Protein AF-A0A9E6AQJ4-F1 (afdb_monomer_lite)

Structure (mmCIF, N/CA/C/O backbone):
data_AF-A0A9E6AQJ4-F1
#
_entry.id   AF-A0A9E6AQJ4-F1
#
loop_
_atom_site.group_PDB
_atom_site.id
_atom_site.type_symbol
_atom_site.label_atom_id
_atom_site.label_alt_id
_atom_site.label_comp_id
_atom_site.label_asym_id
_atom_site.label_entity_id
_atom_site.label_seq_id
_atom_site.pdbx_PDB_ins_code
_atom_site.Cartn_x
_atom_site.Cartn_y
_atom_site.Cartn_z
_atom_site.occupancy
_atom_site.B_iso_or_equiv
_atom_site.auth_seq_id
_atom_site.auth_comp_id
_atom_site.auth_asym_id
_atom_site.auth_atom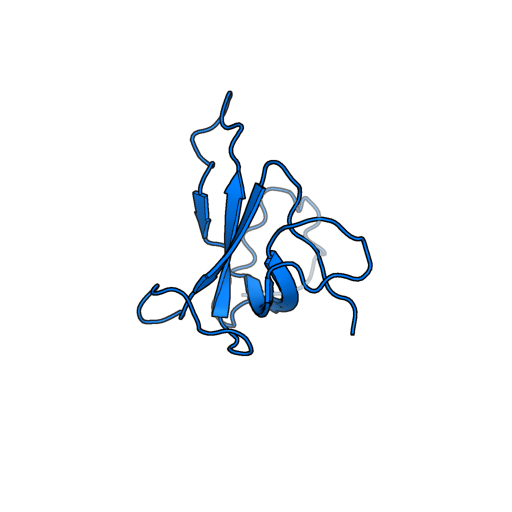_id
_atom_site.pdbx_PDB_model_num
ATOM 1 N N . MET A 1 1 ? -7.282 -16.509 -0.057 1.00 53.66 1 MET A N 1
ATOM 2 C CA . MET A 1 1 ? -6.045 -15.723 0.136 1.00 53.66 1 MET A CA 1
ATOM 3 C C . MET A 1 1 ? -6.219 -14.912 1.407 1.00 53.66 1 MET A C 1
ATOM 5 O O . MET A 1 1 ? -7.350 -14.558 1.714 1.00 53.66 1 MET A O 1
ATOM 9 N N . ALA A 1 2 ? -5.163 -14.717 2.195 1.00 69.19 2 ALA A N 1
ATOM 10 C CA . ALA A 1 2 ? -5.248 -13.867 3.379 1.00 69.19 2 ALA A CA 1
ATOM 11 C C . ALA A 1 2 ? -5.163 -12.403 2.929 1.00 69.19 2 ALA A C 1
ATOM 13 O O . ALA A 1 2 ? -4.233 -12.042 2.211 1.00 69.19 2 ALA A O 1
ATOM 14 N N . HIS A 1 3 ? -6.146 -11.597 3.317 1.00 80.25 3 HIS A N 1
ATOM 15 C CA . HIS A 1 3 ? -6.196 -10.166 3.032 1.00 80.25 3 HIS A CA 1
ATOM 16 C C . HIS A 1 3 ? -5.964 -9.402 4.334 1.00 80.25 3 HIS A C 1
ATOM 18 O O . HIS A 1 3 ? -6.468 -9.797 5.387 1.00 80.25 3 HIS A O 1
ATOM 24 N N . LEU A 1 4 ? -5.171 -8.340 4.260 1.00 86.56 4 LEU A N 1
ATOM 25 C CA . LEU A 1 4 ? -4.926 -7.415 5.355 1.00 86.56 4 LEU A CA 1
ATOM 26 C C . LEU A 1 4 ? -5.838 -6.202 5.179 1.00 86.56 4 LEU A C 1
ATOM 28 O O . LEU A 1 4 ? -6.054 -5.740 4.060 1.00 86.56 4 LEU A O 1
ATOM 32 N N . HIS A 1 5 ? -6.371 -5.705 6.291 1.00 87.75 5 HIS A N 1
ATOM 33 C CA . HIS A 1 5 ? -7.242 -4.531 6.334 1.00 87.75 5 HIS A CA 1
ATOM 34 C C . HIS A 1 5 ? -6.484 -3.367 6.975 1.00 87.75 5 HIS A C 1
ATOM 36 O O . HIS A 1 5 ? -5.865 -3.552 8.028 1.00 87.75 5 HIS A O 1
ATOM 42 N N . ALA A 1 6 ? -6.524 -2.182 6.367 1.00 86.00 6 ALA A N 1
ATOM 43 C CA . ALA A 1 6 ? -5.900 -0.984 6.926 1.00 86.00 6 ALA A CA 1
ATOM 44 C C . ALA A 1 6 ? -6.559 -0.567 8.258 1.00 86.00 6 ALA A C 1
ATOM 46 O O . ALA A 1 6 ? -7.778 -0.556 8.388 1.00 86.00 6 ALA A O 1
ATOM 47 N N . LEU A 1 7 ? -5.769 -0.221 9.282 1.00 81.06 7 LEU A N 1
ATOM 48 C CA . LEU A 1 7 ? -6.324 0.197 10.579 1.00 81.06 7 LEU A CA 1
ATOM 49 C C . LEU A 1 7 ? -7.131 1.496 10.448 1.00 81.06 7 LEU A C 1
ATOM 51 O O . LEU A 1 7 ? -6.784 2.350 9.655 1.00 81.06 7 LEU A O 1
ATOM 55 N N . SER A 1 8 ? -8.096 1.749 11.333 1.00 83.19 8 SER A N 1
ATOM 56 C CA . SER A 1 8 ? -8.937 2.965 11.297 1.00 83.19 8 SER A CA 1
ATOM 57 C C . SER A 1 8 ? -8.184 4.308 11.435 1.00 83.19 8 SER A C 1
ATOM 59 O O . SER A 1 8 ? -8.778 5.368 11.265 1.00 83.19 8 SER A O 1
ATOM 61 N N . TYR A 1 9 ? -6.897 4.283 11.796 1.00 83.00 9 TYR A N 1
ATOM 62 C CA . TYR A 1 9 ? -6.017 5.455 11.976 1.00 83.00 9 TYR A CA 1
ATOM 63 C C . TYR A 1 9 ? -4.777 5.397 11.065 1.00 83.00 9 TYR A C 1
ATOM 65 O O . TYR A 1 9 ? -3.805 6.134 11.251 1.00 83.00 9 TYR A O 1
ATOM 73 N N . ALA A 1 10 ? -4.780 4.484 10.104 1.00 86.06 10 ALA A N 1
ATOM 74 C CA . ALA A 1 10 ? -3.741 4.325 9.108 1.00 86.06 10 ALA A CA 1
ATOM 75 C C . ALA A 1 10 ? -4.408 4.088 7.756 1.00 86.06 10 ALA A C 1
ATOM 77 O O . ALA A 1 10 ? -5.583 3.755 7.680 1.00 86.06 10 ALA A O 1
ATOM 78 N N . ASP A 1 11 ? -3.660 4.255 6.684 1.00 89.12 11 ASP A N 1
ATOM 79 C CA . ASP A 1 11 ? -4.145 3.872 5.369 1.00 89.12 11 ASP A CA 1
ATOM 80 C C . ASP A 1 11 ? -3.032 3.180 4.596 1.00 89.12 11 ASP A C 1
ATOM 82 O O . ASP A 1 11 ? -1.854 3.270 4.954 1.00 89.12 11 ASP A O 1
ATOM 86 N N . THR A 1 12 ? -3.394 2.417 3.576 1.00 90.81 12 THR A N 1
ATOM 87 C CA . THR A 1 12 ? -2.431 1.708 2.739 1.00 90.81 12 THR A CA 1
ATOM 88 C C . THR A 1 12 ? -2.775 1.910 1.277 1.00 90.81 12 THR A C 1
ATOM 90 O O . THR A 1 12 ? -3.873 1.597 0.836 1.00 90.81 12 THR A O 1
ATOM 93 N N . LEU A 1 13 ? -1.807 2.420 0.520 1.00 92.62 13 LEU A N 1
ATOM 94 C CA . LEU A 1 13 ? -1.928 2.660 -0.913 1.00 92.62 13 LEU A CA 1
ATOM 95 C C . LEU A 1 13 ? -0.984 1.728 -1.663 1.00 92.62 13 LEU A C 1
ATOM 97 O O . LEU A 1 13 ? 0.142 1.497 -1.225 1.00 92.62 13 LEU A O 1
ATOM 101 N N . VAL A 1 14 ? -1.412 1.245 -2.824 1.00 94.25 14 VAL A N 1
ATOM 102 C CA . VAL A 1 14 ? -0.532 0.546 -3.765 1.00 94.25 14 VAL A CA 1
ATOM 103 C C . VAL A 1 14 ? -0.149 1.517 -4.875 1.00 94.25 14 VAL A C 1
ATOM 105 O O . VAL A 1 14 ? -1.009 2.213 -5.412 1.00 94.25 14 VAL A O 1
ATOM 108 N N . ARG A 1 15 ? 1.141 1.604 -5.209 1.00 94.81 15 ARG A N 1
ATOM 109 C CA . ARG A 1 15 ? 1.675 2.513 -6.234 1.00 94.81 15 ARG A CA 1
ATOM 110 C C . ARG A 1 15 ? 2.385 1.767 -7.346 1.00 94.81 15 ARG A C 1
ATOM 112 O O . ARG A 1 15 ? 3.087 0.788 -7.107 1.00 94.81 15 ARG A O 1
ATOM 119 N N . ASN A 1 16 ? 2.274 2.285 -8.562 1.00 93.25 16 ASN A N 1
ATOM 120 C CA . ASN A 1 16 ? 3.073 1.806 -9.678 1.00 9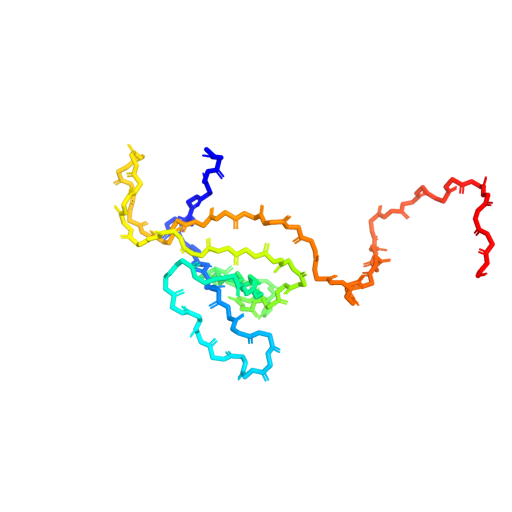3.25 16 ASN A CA 1
ATOM 121 C C . ASN A 1 16 ? 4.573 2.049 -9.384 1.00 93.25 16 ASN A C 1
ATOM 123 O O . ASN A 1 16 ? 4.944 3.190 -9.110 1.00 93.25 16 ASN A O 1
ATOM 127 N N . PRO A 1 17 ? 5.454 1.035 -9.466 1.00 90.62 17 PRO A N 1
ATOM 128 C CA . PRO A 1 17 ? 6.869 1.204 -9.124 1.00 90.62 17 PRO A CA 1
ATOM 129 C C . PRO A 1 17 ? 7.624 2.215 -10.003 1.00 90.62 17 PRO A C 1
ATOM 131 O O . PRO A 1 17 ? 8.631 2.768 -9.573 1.00 90.62 17 PRO A O 1
ATOM 134 N N . SER A 1 18 ? 7.169 2.443 -11.239 1.00 90.50 18 SER A N 1
ATOM 135 C CA . SER A 1 18 ? 7.836 3.318 -12.209 1.00 90.50 18 SER A CA 1
ATOM 136 C C . SER A 1 18 ? 7.304 4.747 -12.193 1.00 90.50 18 SER A C 1
ATOM 138 O O . SER A 1 18 ? 8.094 5.682 -12.278 1.00 90.50 18 SER A O 1
ATOM 140 N N . SER A 1 19 ? 5.983 4.935 -12.105 1.00 93.69 19 SER A N 1
ATOM 141 C CA . SER A 1 19 ? 5.380 6.278 -12.087 1.00 93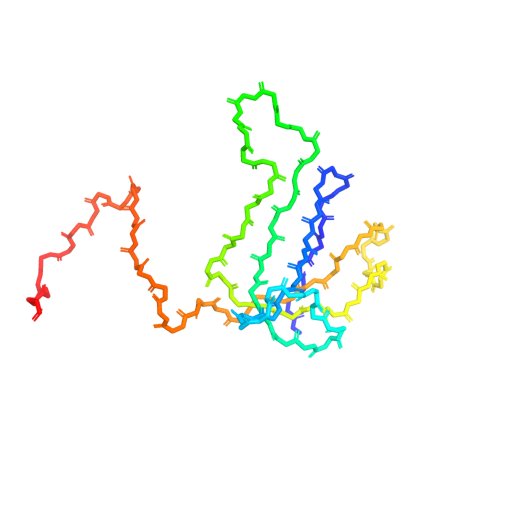.69 19 SER A CA 1
ATOM 142 C C . SER A 1 19 ? 5.127 6.816 -10.682 1.00 93.69 19 SER A C 1
ATOM 144 O O . SER A 1 19 ? 4.905 8.011 -10.530 1.00 93.69 19 SER A O 1
ATOM 146 N N . LEU A 1 20 ? 5.138 5.950 -9.664 1.00 91.38 20 LEU A N 1
ATOM 147 C CA . LEU A 1 20 ? 4.705 6.234 -8.293 1.00 91.38 20 LEU A CA 1
ATOM 148 C C . LEU A 1 20 ? 3.252 6.715 -8.181 1.00 91.38 20 LEU A C 1
ATOM 150 O O . LEU A 1 20 ? 2.819 7.083 -7.094 1.00 91.38 20 LEU A O 1
ATOM 154 N N . GLU A 1 21 ? 2.472 6.681 -9.256 1.00 94.94 21 GLU A N 1
ATOM 155 C CA . GLU A 1 21 ? 1.041 6.977 -9.214 1.00 94.94 21 GLU A CA 1
ATOM 156 C C . GLU A 1 21 ? 0.280 5.850 -8.498 1.00 94.94 21 GLU A C 1
ATOM 158 O O . GLU A 1 21 ? 0.738 4.699 -8.523 1.00 94.94 21 GLU A O 1
ATOM 163 N N . PRO A 1 22 ? -0.872 6.139 -7.863 1.00 93.06 22 PRO A N 1
ATOM 164 C CA . PRO A 1 22 ? -1.745 5.104 -7.319 1.00 93.06 22 PRO A CA 1
ATOM 165 C C . PRO A 1 22 ? -2.072 4.048 -8.379 1.00 93.06 22 PRO A C 1
ATOM 167 O O . PRO A 1 22 ? -2.455 4.369 -9.506 1.00 93.06 22 PRO A O 1
ATOM 170 N N . ALA A 1 23 ? -1.887 2.782 -8.022 1.00 92.44 23 ALA A N 1
ATOM 171 C CA . ALA A 1 23 ? -2.247 1.662 -8.871 1.00 92.44 23 ALA A CA 1
ATOM 172 C C . ALA A 1 23 ? -3.772 1.448 -8.828 1.00 92.44 23 ALA A C 1
ATOM 174 O O . ALA A 1 23 ? -4.383 1.660 -7.779 1.00 92.44 23 ALA A O 1
ATOM 175 N N . PRO A 1 24 ? -4.399 1.034 -9.942 1.00 90.69 24 PRO A N 1
ATOM 176 C CA . PRO A 1 24 ? -5.804 0.645 -9.935 1.00 90.69 24 PRO A CA 1
ATOM 177 C C . PRO A 1 24 ? -6.021 -0.622 -9.094 1.00 90.69 24 PRO A C 1
ATOM 179 O O . PRO A 1 24 ? -5.102 -1.426 -8.918 1.00 90.69 24 PRO A O 1
ATOM 182 N N . ASP A 1 25 ? -7.250 -0.832 -8.623 1.00 88.94 25 ASP A N 1
ATOM 183 C CA . ASP A 1 25 ? -7.609 -2.044 -7.883 1.00 88.94 25 ASP A CA 1
ATOM 184 C C . ASP A 1 25 ? -7.315 -3.307 -8.705 1.00 88.94 25 ASP A C 1
ATOM 186 O O . ASP A 1 25 ? -7.529 -3.365 -9.919 1.00 88.94 25 ASP A O 1
ATOM 190 N N . GLY A 1 26 ? -6.781 -4.326 -8.036 1.00 89.88 26 GLY A N 1
ATOM 191 C CA . GLY A 1 26 ? -6.330 -5.572 -8.648 1.00 89.88 26 GLY A CA 1
ATOM 192 C C . GLY A 1 26 ? -4.952 -5.506 -9.315 1.00 89.88 26 GLY A C 1
ATOM 193 O O . GLY A 1 26 ? -4.446 -6.553 -9.720 1.00 89.88 26 GLY A O 1
ATOM 194 N N . ALA A 1 27 ? -4.317 -4.332 -9.413 1.00 91.88 27 ALA A N 1
ATOM 195 C CA . ALA A 1 27 ? -2.946 -4.219 -9.906 1.00 91.88 27 ALA A CA 1
ATOM 196 C C . ALA A 1 27 ? -1.917 -4.330 -8.773 1.00 91.88 27 ALA A C 1
ATOM 198 O O . ALA A 1 27 ? -2.059 -3.725 -7.707 1.00 91.88 27 ALA A O 1
ATOM 199 N N . GLU A 1 28 ? -0.852 -5.086 -9.035 1.00 93.31 28 GLU A N 1
ATOM 200 C CA . GLU A 1 28 ? 0.286 -5.198 -8.127 1.00 93.31 28 GLU A CA 1
ATOM 201 C C . GLU A 1 28 ? 1.192 -3.962 -8.223 1.00 93.31 28 GLU A C 1
ATOM 203 O O . GLU A 1 28 ? 1.452 -3.430 -9.306 1.00 93.31 28 GLU A O 1
ATOM 208 N N . GLY A 1 29 ? 1.706 -3.520 -7.079 1.00 94.44 29 GLY A N 1
ATOM 209 C CA . GLY A 1 29 ? 2.635 -2.404 -6.988 1.00 94.44 29 GLY A CA 1
ATOM 210 C C . GLY A 1 29 ? 3.310 -2.310 -5.624 1.00 94.44 29 GLY A C 1
ATOM 211 O O . GLY A 1 29 ? 3.175 -3.197 -4.782 1.00 94.44 29 GLY A O 1
ATOM 212 N N . LEU A 1 30 ? 4.047 -1.223 -5.407 1.00 94.81 30 LEU A N 1
ATOM 213 C CA . LEU A 1 30 ? 4.699 -0.941 -4.132 1.00 94.81 30 LEU A CA 1
ATOM 214 C C . LEU A 1 30 ? 3.673 -0.534 -3.081 1.00 94.81 30 LEU A C 1
ATOM 216 O O . LEU A 1 30 ? 2.812 0.310 -3.335 1.00 94.81 30 LEU A O 1
ATOM 220 N N . ILE A 1 31 ? 3.805 -1.092 -1.886 1.00 94.31 31 ILE A N 1
ATOM 221 C CA . ILE A 1 31 ? 2.944 -0.776 -0.752 1.00 94.31 31 ILE A CA 1
ATOM 222 C C . ILE A 1 31 ? 3.458 0.496 -0.077 1.00 94.31 31 ILE A C 1
ATOM 224 O O . ILE A 1 31 ? 4.619 0.585 0.322 1.00 94.31 31 ILE A O 1
ATOM 228 N N . GLN A 1 32 ? 2.580 1.471 0.106 1.00 93.62 32 GLN A N 1
ATOM 229 C CA . GLN A 1 32 ? 2.811 2.657 0.916 1.00 93.62 32 GLN A CA 1
ATOM 230 C C . GLN A 1 32 ? 1.917 2.610 2.149 1.00 93.62 32 GLN A C 1
ATOM 232 O O . GLN A 1 32 ? 0.703 2.470 2.025 1.00 93.62 32 GLN A O 1
ATOM 237 N N . VAL A 1 33 ? 2.506 2.801 3.326 1.00 92.06 33 VAL A N 1
ATOM 238 C CA . VAL A 1 33 ? 1.772 2.901 4.590 1.00 92.06 33 VAL A CA 1
ATOM 239 C C . VAL A 1 33 ? 1.673 4.367 5.001 1.00 92.06 33 VAL A C 1
ATOM 241 O O . VAL A 1 33 ? 2.673 5.089 5.047 1.00 92.06 33 VAL A O 1
ATOM 244 N N . LEU A 1 34 ? 0.455 4.801 5.307 1.00 89.88 34 LEU A N 1
ATOM 245 C CA . LEU A 1 34 ? 0.128 6.124 5.819 1.00 89.88 34 LEU A CA 1
ATOM 246 C C . LEU A 1 34 ? -0.332 6.007 7.275 1.00 89.88 34 LEU A C 1
ATOM 248 O O . LEU A 1 34 ? -1.093 5.109 7.616 1.00 89.88 34 LEU A O 1
ATOM 252 N N . SER A 1 35 ? 0.094 6.920 8.142 1.00 86.69 35 SER A N 1
ATOM 253 C CA . SER A 1 35 ? -0.335 6.969 9.546 1.00 86.69 35 SER A CA 1
ATOM 254 C C . SER A 1 35 ? -0.760 8.379 9.920 1.00 86.69 35 SER A C 1
ATOM 256 O O . SER A 1 35 ? -0.031 9.335 9.669 1.00 86.69 35 SER A O 1
ATOM 258 N N . VAL A 1 36 ? -1.921 8.526 10.564 1.00 80.75 36 VAL A N 1
ATOM 259 C CA . VAL A 1 36 ? -2.438 9.845 10.981 1.00 80.75 36 VAL A CA 1
ATOM 260 C C . VAL A 1 36 ? -1.867 10.322 12.321 1.00 80.75 36 VAL A C 1
ATOM 262 O O . VAL A 1 36 ? -2.165 11.431 12.761 1.00 80.75 36 VAL A O 1
ATOM 265 N N . LEU A 1 37 ? -1.037 9.507 12.988 1.00 73.06 37 LEU A N 1
ATOM 266 C CA . LEU A 1 37 ? -0.476 9.801 14.314 1.00 73.06 37 LEU A CA 1
ATOM 267 C C . LEU A 1 37 ? 1.061 9.972 14.337 1.00 73.06 37 LEU A C 1
ATOM 269 O O . LEU A 1 37 ? 1.724 9.347 15.171 1.00 73.06 37 LEU A O 1
ATOM 273 N N . PRO A 1 38 ? 1.677 10.844 13.515 1.00 67.56 38 PRO A N 1
ATOM 274 C CA . PRO A 1 38 ? 3.107 11.122 13.620 1.00 67.56 38 PRO A CA 1
ATOM 275 C C . PRO A 1 38 ? 3.393 12.120 14.745 1.00 67.56 38 PRO A C 1
ATOM 277 O O . PRO A 1 38 ? 3.647 13.298 14.515 1.00 67.56 38 PRO A O 1
ATOM 280 N N . LYS A 1 39 ? 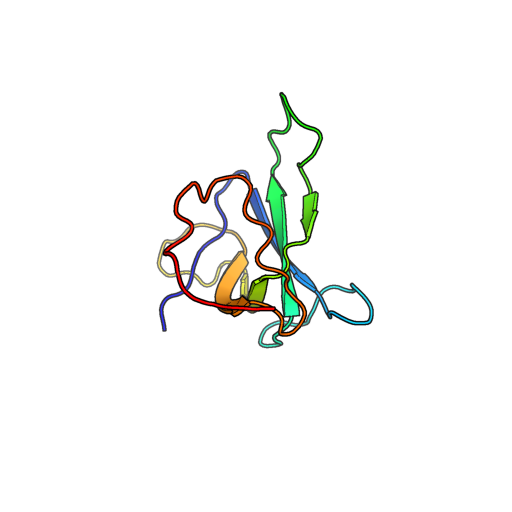3.328 11.669 15.999 1.00 68.38 39 LYS A N 1
ATOM 281 C CA . LYS A 1 39 ? 3.683 12.534 17.141 1.00 68.38 39 LYS A CA 1
ATOM 282 C C . LYS A 1 39 ? 5.190 12.629 17.377 1.00 68.38 39 LYS A C 1
ATOM 284 O O . LYS A 1 39 ? 5.651 13.611 17.945 1.00 68.38 39 LYS A O 1
ATOM 289 N N . SER A 1 40 ? 5.941 11.610 16.974 1.00 63.31 40 SER A N 1
ATOM 290 C CA . SER A 1 40 ? 7.344 11.426 17.366 1.00 63.31 40 SER A CA 1
ATOM 291 C C . SER A 1 40 ? 8.303 11.211 16.193 1.00 63.31 40 SER A C 1
ATOM 293 O O . SER A 1 40 ? 9.506 11.364 16.374 1.00 63.31 40 SER A O 1
ATOM 295 N N . TYR A 1 41 ? 7.806 10.902 14.992 1.00 59.31 41 TYR A N 1
ATOM 296 C CA . TYR A 1 41 ? 8.636 10.734 13.799 1.00 59.31 41 TYR A CA 1
ATOM 297 C C . TYR A 1 41 ? 7.874 11.208 12.552 1.00 59.31 41 TYR A C 1
ATOM 299 O O . TYR A 1 41 ? 6.692 10.883 12.428 1.00 59.31 41 TYR A O 1
ATOM 307 N N . PRO A 1 42 ? 8.512 11.923 11.603 1.00 66.56 42 PRO A N 1
ATOM 308 C CA . PRO A 1 42 ? 7.859 12.404 10.379 1.00 66.56 42 PRO A CA 1
ATOM 309 C C . PRO A 1 42 ? 7.492 11.284 9.382 1.00 66.56 42 PRO A C 1
ATOM 311 O O . PRO A 1 42 ? 7.014 11.568 8.289 1.00 66.56 42 PRO A O 1
ATOM 314 N N . GLY A 1 43 ? 7.669 10.011 9.752 1.00 73.12 43 GLY A N 1
ATOM 315 C CA . GLY A 1 43 ? 7.349 8.823 8.951 1.00 73.12 43 GLY A CA 1
ATOM 316 C C . GLY A 1 43 ? 5.851 8.519 8.859 1.00 73.12 43 GLY A C 1
ATOM 317 O O . GLY A 1 43 ? 5.438 7.381 9.036 1.00 73.12 43 GLY A O 1
ATOM 318 N N . HIS A 1 44 ? 5.024 9.532 8.617 1.00 84.94 44 HIS A N 1
ATOM 319 C CA . HIS A 1 44 ? 3.575 9.383 8.462 1.00 84.94 44 HIS A CA 1
ATOM 320 C C . HIS A 1 44 ? 3.167 8.881 7.072 1.00 84.94 44 HIS A C 1
ATOM 322 O O . HIS A 1 44 ? 1.993 8.623 6.827 1.00 84.94 44 HIS A O 1
ATOM 328 N N . SER A 1 45 ? 4.125 8.821 6.148 1.00 89.88 45 SER A N 1
ATOM 329 C CA . SER A 1 45 ? 3.948 8.416 4.761 1.00 89.88 45 SER A CA 1
ATOM 330 C C . SER A 1 45 ? 5.210 7.695 4.308 1.00 89.88 45 SER A C 1
ATOM 332 O O . SER A 1 45 ? 6.208 8.329 3.969 1.00 89.88 45 SER A O 1
ATOM 334 N N . ILE A 1 46 ? 5.191 6.366 4.381 1.00 90.12 46 ILE A N 1
ATOM 335 C CA . ILE A 1 46 ? 6.359 5.521 4.122 1.00 90.12 46 ILE A CA 1
ATOM 336 C C . ILE A 1 46 ? 6.053 4.644 2.916 1.00 90.12 46 ILE A C 1
ATOM 338 O O . ILE A 1 46 ? 5.183 3.776 2.977 1.00 90.12 46 ILE A O 1
ATOM 342 N N . LEU A 1 47 ? 6.773 4.876 1.818 1.00 91.81 47 LEU A N 1
ATOM 343 C CA . LEU A 1 47 ? 6.796 3.950 0.692 1.00 91.81 47 LEU A CA 1
ATOM 344 C C . LEU A 1 47 ? 7.723 2.791 1.053 1.00 91.81 47 LEU A C 1
ATOM 346 O O . LEU A 1 47 ? 8.891 3.008 1.368 1.00 91.81 47 LEU A O 1
ATOM 350 N N . THR A 1 48 ? 7.184 1.580 1.045 1.00 90.25 48 THR A N 1
ATOM 351 C CA . THR A 1 48 ? 7.944 0.369 1.343 1.00 90.25 48 THR A CA 1
ATOM 352 C C . THR A 1 48 ? 8.476 -0.250 0.056 1.00 90.25 48 THR A C 1
ATOM 354 O O . THR A 1 48 ? 7.982 0.023 -1.038 1.00 90.25 48 THR A O 1
ATOM 357 N N . GLU A 1 49 ? 9.450 -1.141 0.198 1.00 90.06 49 GLU A N 1
ATOM 358 C CA . GLU A 1 49 ? 9.891 -2.024 -0.885 1.00 90.06 49 GLU A CA 1
ATOM 359 C C . GLU A 1 49 ? 9.040 -3.306 -0.968 1.00 90.06 49 GLU A C 1
ATOM 361 O O . GLU A 1 49 ? 9.386 -4.241 -1.687 1.00 90.06 49 GLU A O 1
ATOM 366 N N . GLY A 1 50 ? 7.936 -3.384 -0.217 1.00 91.12 50 GLY A N 1
ATOM 367 C CA . GLY A 1 50 ? 6.985 -4.487 -0.286 1.00 91.12 50 GLY A CA 1
ATOM 368 C C . GLY A 1 50 ? 6.095 -4.371 -1.520 1.00 91.12 50 GLY A C 1
ATOM 369 O O . GLY A 1 50 ? 5.626 -3.284 -1.855 1.00 91.12 50 GLY A O 1
ATOM 370 N N . LEU A 1 51 ? 5.838 -5.500 -2.174 1.00 93.25 51 LEU A N 1
ATOM 371 C CA . LEU A 1 51 ? 4.882 -5.630 -3.267 1.00 93.25 51 LEU A CA 1
ATOM 372 C C . LEU A 1 51 ? 3.544 -6.140 -2.744 1.00 93.25 51 LEU A C 1
ATOM 374 O O . LEU A 1 51 ? 3.482 -7.071 -1.935 1.00 93.25 51 LEU A O 1
ATOM 378 N N . GLY A 1 52 ? 2.464 -5.553 -3.243 1.00 93.62 52 GLY A N 1
ATOM 379 C CA . GLY A 1 52 ? 1.115 -5.974 -2.913 1.00 93.62 52 GLY A CA 1
ATOM 380 C C . GLY A 1 52 ? 0.079 -5.477 -3.900 1.00 93.62 52 GLY A C 1
ATOM 381 O O . GLY A 1 52 ? 0.363 -4.676 -4.785 1.00 93.62 52 GLY A O 1
ATOM 382 N N . THR A 1 53 ? -1.136 -5.981 -3.731 1.00 93.31 53 THR A N 1
ATOM 383 C CA . THR A 1 53 ? -2.286 -5.671 -4.583 1.00 93.31 53 THR A CA 1
ATOM 384 C C . THR A 1 53 ? -3.427 -5.148 -3.722 1.00 93.31 53 THR A C 1
ATOM 386 O O . THR A 1 53 ? -3.775 -5.781 -2.721 1.00 93.31 53 THR A O 1
ATOM 389 N N . CYS A 1 54 ? -4.016 -4.015 -4.113 1.00 90.62 54 CYS A N 1
ATOM 390 C CA . CYS A 1 54 ? -5.259 -3.526 -3.521 1.00 90.62 54 CYS A CA 1
ATOM 391 C C . CYS A 1 54 ? -6.410 -4.390 -4.045 1.00 90.62 54 CYS A C 1
ATOM 393 O O . CYS A 1 54 ? -6.573 -4.535 -5.253 1.00 90.62 54 CYS A O 1
ATOM 395 N N . VAL A 1 55 ? -7.158 -5.024 -3.148 1.00 86.25 55 VAL A N 1
ATOM 396 C CA . VAL A 1 55 ? -8.251 -5.946 -3.495 1.00 86.25 55 VAL A CA 1
ATOM 397 C C . VAL A 1 55 ? -9.587 -5.212 -3.564 1.00 86.25 55 VAL A C 1
ATOM 399 O O . VAL A 1 55 ? -10.458 -5.615 -4.326 1.00 86.25 55 VAL A O 1
ATOM 402 N N . GLY A 1 56 ? -9.724 -4.134 -2.795 1.00 81.25 56 GLY A N 1
ATOM 403 C CA . GLY A 1 56 ? -10.903 -3.277 -2.752 1.00 81.25 56 GLY A CA 1
ATOM 404 C C . GLY A 1 56 ? -10.870 -2.356 -1.534 1.00 81.25 56 GLY A C 1
ATOM 405 O O . GLY A 1 56 ? -10.099 -2.575 -0.594 1.00 81.25 56 GLY A O 1
ATOM 406 N N . CYS A 1 57 ? -11.710 -1.327 -1.545 1.00 77.25 57 CYS A N 1
ATOM 407 C CA . CYS A 1 57 ? -11.925 -0.427 -0.415 1.00 77.25 57 CYS A CA 1
ATOM 408 C C . CYS A 1 57 ? -13.270 -0.773 0.229 1.00 77.25 57 CYS A C 1
ATOM 410 O O . CYS A 1 57 ? -14.258 -0.912 -0.479 1.00 77.25 57 CYS A O 1
ATOM 412 N N . ASP A 1 58 ? -13.307 -0.928 1.554 1.00 78.69 58 ASP A N 1
ATOM 413 C CA . ASP A 1 58 ? -14.523 -1.218 2.341 1.00 78.69 58 ASP A CA 1
ATOM 414 C C . ASP A 1 58 ? -15.175 -2.599 2.117 1.00 78.69 58 ASP A C 1
ATOM 416 O O . ASP A 1 58 ? -16.149 -2.942 2.787 1.00 78.69 58 ASP A O 1
ATOM 420 N N . ASP A 1 59 ? -14.604 -3.443 1.256 1.00 71.81 59 ASP A N 1
ATOM 421 C CA . ASP A 1 59 ? -15.147 -4.765 0.905 1.00 71.81 59 ASP A CA 1
ATOM 422 C C . ASP A 1 59 ? -14.743 -5.896 1.880 1.00 71.81 59 ASP A C 1
ATOM 424 O O . ASP A 1 59 ? -14.849 -7.089 1.572 1.00 71.81 59 ASP A O 1
ATOM 428 N N . CYS A 1 60 ? -14.265 -5.556 3.082 1.00 76.94 60 CYS A N 1
ATOM 429 C CA . CYS A 1 60 ? -13.837 -6.553 4.061 1.00 76.94 60 CYS A CA 1
ATOM 430 C C . CYS A 1 60 ? -15.002 -7.118 4.874 1.00 76.94 60 CYS A C 1
ATOM 432 O O . CYS A 1 60 ? -15.774 -6.388 5.499 1.00 76.94 60 CYS A O 1
ATOM 434 N N . ALA A 1 61 ? -15.026 -8.443 5.036 1.00 77.19 61 ALA A N 1
ATOM 435 C CA . ALA A 1 61 ? -15.966 -9.127 5.927 1.00 77.19 61 ALA A CA 1
ATOM 436 C C . ALA A 1 61 ? -15.831 -8.728 7.416 1.00 77.19 61 ALA A C 1
ATOM 438 O O . ALA A 1 61 ? -16.683 -9.092 8.223 1.00 77.19 61 ALA A O 1
ATOM 439 N N . CYS A 1 62 ? -14.781 -7.988 7.801 1.00 76.19 62 CYS A N 1
ATOM 440 C CA . CYS A 1 62 ? -14.616 -7.465 9.160 1.00 76.19 62 CYS A CA 1
ATOM 441 C C . CYS A 1 62 ? -15.530 -6.262 9.473 1.00 76.19 62 CYS A C 1
ATOM 443 O O . CYS A 1 62 ? -15.634 -5.873 10.637 1.00 76.19 62 CYS A O 1
ATOM 445 N N . GLY A 1 63 ? -16.180 -5.673 8.460 1.00 74.69 63 GLY A N 1
ATOM 446 C CA . GLY A 1 63 ? -17.099 -4.541 8.612 1.00 74.69 63 GLY A CA 1
ATOM 447 C C . GLY A 1 63 ? -16.424 -3.200 8.924 1.00 74.69 63 GLY A C 1
ATOM 448 O O . GLY A 1 63 ? -17.117 -2.233 9.238 1.00 74.69 63 GLY A O 1
ATOM 449 N N . GLN A 1 64 ? -15.091 -3.132 8.873 1.00 77.50 64 GLN A N 1
ATOM 450 C CA . GLN A 1 64 ? -14.342 -1.880 8.968 1.00 77.50 64 GLN A CA 1
ATOM 451 C C . GLN A 1 64 ? -14.216 -1.238 7.586 1.00 77.50 64 GLN A C 1
ATOM 453 O O . GLN A 1 64 ? -14.086 -1.936 6.584 1.00 77.50 64 GLN A O 1
ATOM 458 N N . GLN A 1 65 ? -14.216 0.093 7.557 1.00 81.12 65 GLN A N 1
ATOM 459 C CA . GLN A 1 65 ? -13.910 0.865 6.354 1.00 81.12 65 GLN A CA 1
ATOM 460 C C . GLN A 1 65 ? -12.388 0.985 6.179 1.00 81.12 65 GLN A C 1
ATOM 462 O O . GLN A 1 65 ? -11.648 0.956 7.168 1.00 81.12 65 GLN A O 1
ATOM 467 N N . GLY A 1 66 ? -11.917 1.083 4.941 1.00 83.62 66 GLY A N 1
ATOM 468 C CA . GLY A 1 66 ? -10.512 1.223 4.570 1.00 83.62 66 GLY A CA 1
ATOM 469 C C . GLY A 1 66 ? -10.047 0.236 3.498 1.00 83.62 66 GLY A C 1
ATOM 470 O O . GLY A 1 66 ? -10.777 -0.663 3.070 1.00 83.62 66 GLY A O 1
ATOM 471 N N . ALA A 1 67 ? -8.794 0.410 3.075 1.00 86.00 67 ALA A N 1
ATOM 472 C CA . ALA A 1 67 ? -8.173 -0.400 2.035 1.00 86.00 67 ALA A CA 1
ATOM 473 C C . ALA A 1 67 ? -7.929 -1.852 2.486 1.00 86.00 67 ALA A C 1
ATOM 475 O O . ALA A 1 67 ? -7.327 -2.113 3.535 1.00 86.00 67 ALA A O 1
ATOM 476 N N . CYS A 1 68 ? -8.347 -2.801 1.648 1.00 89.94 68 CYS A N 1
ATOM 477 C CA . CYS A 1 68 ? -8.008 -4.215 1.755 1.00 89.94 68 CYS A CA 1
ATOM 478 C C . CYS A 1 68 ? -6.909 -4.552 0.759 1.00 89.94 68 CYS A C 1
ATOM 480 O O . CYS A 1 68 ? -7.058 -4.311 -0.439 1.00 89.94 68 CYS A O 1
ATOM 482 N N . PHE A 1 69 ? -5.827 -5.171 1.216 1.00 90.19 69 PHE A N 1
ATOM 483 C CA . PHE A 1 69 ? -4.709 -5.511 0.343 1.00 90.19 69 PHE A CA 1
ATOM 484 C C . PHE A 1 69 ? -4.127 -6.889 0.648 1.00 90.19 69 PHE A C 1
ATOM 486 O O . PHE A 1 69 ? -4.293 -7.451 1.731 1.00 90.19 69 PHE A O 1
ATOM 493 N N . ALA A 1 70 ? -3.448 -7.458 -0.341 1.00 90.94 70 ALA A N 1
ATOM 494 C CA . ALA A 1 70 ? -2.658 -8.674 -0.199 1.00 90.94 70 ALA A CA 1
ATOM 495 C C . ALA A 1 70 ? -1.178 -8.344 -0.402 1.00 90.94 70 ALA A C 1
ATOM 497 O O . ALA A 1 70 ? -0.839 -7.549 -1.277 1.00 90.94 70 ALA A O 1
ATOM 498 N N . VAL A 1 71 ? -0.307 -8.959 0.398 1.00 92.00 71 VAL A N 1
ATOM 499 C CA . VAL A 1 71 ? 1.150 -8.822 0.271 1.00 92.00 71 VAL A CA 1
ATOM 500 C C . VAL A 1 71 ? 1.674 -9.985 -0.560 1.00 92.00 71 VAL A C 1
ATOM 502 O O . VAL A 1 71 ? 1.457 -11.144 -0.206 1.00 92.00 71 VAL A O 1
ATOM 505 N N . SER A 1 72 ? 2.362 -9.669 -1.652 1.00 90.31 72 SER A N 1
ATOM 506 C CA . SER A 1 72 ? 2.943 -10.652 -2.571 1.00 90.31 72 SER A CA 1
ATOM 507 C C . SER A 1 72 ? 4.383 -11.014 -2.197 1.00 90.31 72 SER A C 1
ATOM 509 O O . SER A 1 72 ? 4.818 -12.140 -2.430 1.00 90.31 72 SER A O 1
ATOM 511 N N . GLY A 1 73 ? 5.130 -10.079 -1.602 1.00 87.56 73 GLY A N 1
ATOM 512 C CA . GLY A 1 73 ? 6.534 -10.270 -1.236 1.00 87.56 73 GLY A CA 1
ATOM 513 C C . GLY A 1 73 ? 7.317 -8.960 -1.248 1.00 87.56 73 GLY A C 1
ATOM 514 O O . GLY A 1 73 ? 6.742 -7.892 -1.066 1.00 87.56 73 GLY A O 1
ATOM 515 N N . TRP A 1 74 ? 8.627 -9.043 -1.470 1.00 85.44 74 TRP A N 1
ATOM 516 C CA . TRP A 1 74 ? 9.514 -7.884 -1.611 1.00 85.44 74 TRP A CA 1
ATOM 517 C C . TRP A 1 74 ? 9.798 -7.595 -3.083 1.00 85.44 74 TRP A C 1
ATOM 519 O O . TRP A 1 74 ? 9.829 -8.512 -3.906 1.00 85.44 74 TRP A O 1
ATOM 529 N N . ALA A 1 75 ? 10.036 -6.329 -3.416 1.00 84.31 75 ALA A N 1
ATOM 530 C CA . ALA A 1 75 ? 10.507 -5.946 -4.735 1.00 84.31 75 ALA A CA 1
ATOM 531 C C . ALA A 1 75 ? 11.845 -6.652 -5.048 1.00 84.31 75 ALA A C 1
ATOM 533 O O . ALA A 1 75 ? 12.676 -6.798 -4.153 1.00 84.31 75 ALA A O 1
ATOM 534 N N . PRO A 1 76 ? 12.113 -7.051 -6.306 1.00 77.56 76 PRO A N 1
ATOM 535 C CA . PRO A 1 76 ? 13.340 -7.776 -6.662 1.00 77.56 76 PRO A CA 1
ATOM 536 C C . PRO A 1 76 ? 14.635 -7.013 -6.358 1.00 77.56 76 PRO A C 1
ATOM 538 O O . PRO A 1 76 ? 15.696 -7.614 -6.226 1.00 77.56 76 PRO A O 1
ATOM 541 N N . THR A 1 77 ? 14.553 -5.685 -6.291 1.00 73.88 77 THR A N 1
ATOM 542 C CA . THR A 1 77 ? 15.671 -4.788 -5.981 1.00 73.88 77 THR A CA 1
ATOM 543 C C . THR A 1 77 ? 15.754 -4.419 -4.505 1.00 73.88 77 THR A C 1
ATOM 545 O O . THR A 1 77 ? 16.660 -3.673 -4.143 1.00 73.88 77 THR A O 1
ATOM 548 N N . ALA A 1 78 ? 14.817 -4.892 -3.675 1.00 70.44 78 ALA A N 1
ATOM 549 C CA . ALA A 1 78 ? 14.816 -4.610 -2.250 1.00 70.44 78 ALA A CA 1
ATOM 550 C C . ALA A 1 78 ? 16.092 -5.182 -1.639 1.00 70.44 78 ALA A C 1
ATOM 552 O O . ALA A 1 78 ? 16.365 -6.385 -1.728 1.00 70.44 78 ALA A O 1
ATOM 553 N N . VAL A 1 79 ? 16.900 -4.312 -1.044 1.00 64.56 79 VAL A N 1
ATOM 554 C CA . VAL A 1 79 ? 18.080 -4.761 -0.317 1.00 64.56 79 VAL A CA 1
ATOM 555 C C . VAL A 1 79 ? 17.610 -5.147 1.074 1.00 64.56 79 VAL A C 1
ATOM 557 O O . VAL A 1 79 ? 16.927 -4.373 1.739 1.00 64.56 79 VAL A O 1
ATOM 560 N N . ALA A 1 80 ? 18.006 -6.329 1.542 1.00 64.50 80 ALA A N 1
ATOM 561 C CA . ALA A 1 80 ? 17.886 -6.676 2.951 1.00 64.50 80 ALA A CA 1
ATOM 562 C C . ALA A 1 80 ? 18.826 -5.767 3.770 1.00 64.50 80 ALA A C 1
ATOM 564 O O . ALA A 1 80 ? 19.953 -6.134 4.091 1.00 64.50 80 ALA A O 1
ATOM 565 N N . LEU A 1 81 ? 18.388 -4.537 4.035 1.00 62.47 81 LEU A N 1
ATOM 566 C CA . LEU A 1 81 ? 19.048 -3.575 4.910 1.00 62.47 81 LEU A CA 1
ATOM 567 C C . LEU A 1 81 ? 18.322 -3.607 6.240 1.00 62.47 81 LEU A C 1
ATOM 569 O O . LEU A 1 81 ? 17.563 -2.701 6.579 1.00 62.47 81 LEU A O 1
ATOM 573 N N . ASP A 1 82 ? 18.512 -4.695 6.973 1.00 55.44 82 ASP A N 1
ATOM 574 C CA . ASP A 1 82 ? 17.959 -4.770 8.308 1.00 55.44 82 ASP A CA 1
ATOM 575 C C . ASP A 1 82 ? 18.878 -4.047 9.307 1.00 55.44 82 ASP A C 1
ATOM 577 O O . ASP A 1 82 ? 20.093 -4.246 9.336 1.00 55.44 82 ASP A O 1
ATOM 581 N N . CYS A 1 83 ? 18.286 -3.181 10.129 1.00 61.59 83 CYS A N 1
ATOM 582 C CA . CYS A 1 83 ? 18.936 -2.600 11.306 1.00 61.59 83 CYS A CA 1
ATOM 583 C C . CYS A 1 83 ? 18.668 -3.426 12.580 1.00 61.59 83 CYS A C 1
ATOM 585 O O . CYS A 1 83 ? 19.131 -3.046 13.656 1.00 61.59 83 CYS A O 1
ATOM 587 N N . SER A 1 84 ? 17.91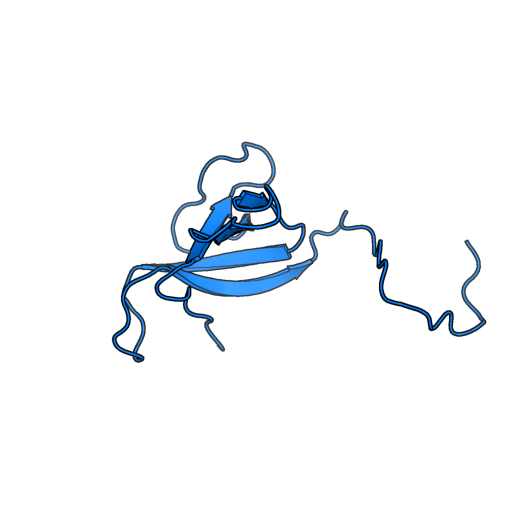7 -4.525 12.469 1.00 53.94 84 SER A N 1
ATOM 588 C CA . SER A 1 84 ? 17.436 -5.363 13.577 1.00 53.94 84 SER A CA 1
ATOM 589 C C . SER A 1 84 ? 18.105 -6.749 13.622 1.00 53.94 84 SER A C 1
ATOM 591 O O . SER A 1 84 ? 18.080 -7.410 14.663 1.00 53.94 84 SER A O 1
ATOM 593 N N . ASP A 1 85 ? 18.750 -7.177 12.535 1.00 48.72 85 ASP A N 1
ATOM 594 C CA . ASP A 1 85 ? 19.315 -8.511 12.365 1.00 48.72 85 ASP A CA 1
ATOM 595 C C . ASP A 1 85 ? 20.704 -8.535 12.981 1.00 48.72 85 ASP A C 1
ATOM 597 O O . ASP A 1 85 ? 21.725 -8.206 12.379 1.00 48.72 85 ASP A O 1
ATOM 601 N N . THR A 1 86 ? 20.748 -8.958 14.239 1.00 48.56 86 THR A N 1
ATOM 602 C CA . THR A 1 86 ? 22.008 -9.277 14.919 1.00 48.56 86 THR A CA 1
ATOM 603 C C . THR A 1 86 ? 22.468 -10.710 14.603 1.00 48.56 86 THR A C 1
ATOM 605 O O . THR A 1 86 ? 23.460 -11.172 15.163 1.00 48.56 86 THR A O 1
ATOM 608 N N . TYR A 1 87 ? 21.792 -11.445 13.709 1.00 50.62 87 TYR A N 1
ATOM 609 C CA . TYR A 1 87 ? 22.191 -12.809 13.355 1.00 50.62 87 TYR A CA 1
ATOM 610 C C . TYR A 1 87 ? 22.803 -12.896 11.958 1.00 50.62 87 TYR A C 1
ATOM 612 O O . TYR A 1 87 ? 22.189 -13.330 10.988 1.00 50.62 87 TYR A O 1
ATOM 620 N N . VAL A 1 88 ? 24.093 -12.568 11.886 1.00 49.47 88 VAL A N 1
ATOM 621 C CA . VAL A 1 88 ? 24.952 -13.077 10.816 1.00 49.47 88 VAL A CA 1
ATOM 622 C C . VAL A 1 88 ? 25.164 -14.568 11.089 1.00 49.47 88 VAL A C 1
ATOM 624 O O . VAL A 1 88 ? 26.020 -14.950 11.889 1.00 49.47 88 VAL A O 1
ATOM 627 N N . ALA A 1 89 ? 24.379 -15.436 10.450 1.00 50.25 89 ALA A N 1
ATOM 628 C CA . ALA A 1 89 ? 24.763 -16.838 10.347 1.00 50.25 89 ALA A CA 1
ATOM 629 C C . ALA A 1 89 ? 26.074 -16.900 9.534 1.00 50.25 89 ALA A C 1
ATOM 631 O O . ALA A 1 89 ? 26.136 -16.343 8.433 1.00 50.25 89 ALA A O 1
ATOM 632 N N . PRO A 1 90 ? 27.149 -17.524 10.041 1.00 41.34 90 PRO A N 1
ATOM 633 C CA . PRO A 1 90 ? 28.436 -17.504 9.362 1.00 41.34 90 PRO A CA 1
ATOM 634 C C . PRO A 1 90 ? 28.359 -18.376 8.102 1.00 41.34 90 PRO A C 1
ATOM 636 O O . PRO A 1 90 ? 28.218 -19.592 8.215 1.00 41.34 90 PRO A O 1
ATOM 639 N N . GLY A 1 91 ? 28.484 -17.793 6.901 1.00 54.22 91 GLY A N 1
ATOM 640 C CA . GLY A 1 91 ? 28.739 -18.638 5.727 1.00 54.22 91 GLY A CA 1
ATOM 641 C C . GLY A 1 91 ? 28.549 -18.105 4.310 1.00 54.22 91 GLY A C 1
ATOM 642 O O . GLY A 1 91 ? 28.999 -18.795 3.398 1.00 54.22 91 GLY A O 1
ATOM 643 N N . VAL A 1 92 ? 27.951 -16.939 4.060 1.00 51.47 92 VAL A N 1
ATOM 644 C CA . VAL A 1 92 ? 27.719 -16.501 2.667 1.00 51.47 92 VAL A CA 1
ATOM 645 C C . VAL A 1 92 ? 28.656 -15.350 2.300 1.00 51.47 92 VAL A C 1
ATOM 647 O O . VAL A 1 92 ? 28.620 -14.278 2.894 1.00 51.47 92 VAL A O 1
ATOM 650 N N . ARG A 1 93 ? 29.570 -15.651 1.371 1.00 39.66 93 ARG A N 1
ATOM 651 C CA . ARG A 1 93 ? 30.594 -14.762 0.796 1.00 39.66 93 ARG A CA 1
ATOM 652 C C . ARG A 1 93 ? 30.000 -13.895 -0.337 1.00 39.66 93 ARG A C 1
ATOM 654 O O . ARG A 1 93 ? 28.978 -14.310 -0.877 1.00 39.66 93 ARG A O 1
ATOM 661 N N . PRO A 1 94 ? 30.621 -12.730 -0.632 1.00 54.66 94 PRO A N 1
ATOM 662 C CA . PRO A 1 94 ? 30.016 -11.604 -1.357 1.00 54.66 94 PRO A CA 1
ATOM 663 C C . PRO A 1 94 ? 29.609 -11.908 -2.798 1.00 54.66 94 PRO A C 1
ATOM 665 O O . PRO A 1 94 ? 30.232 -12.806 -3.412 1.00 54.66 94 PRO A O 1
#

Foldseek 3Di:
DDKDFADPFKAKFFAAAPPRHTDDAPDKHWIWIAGNDPPDHPNRIDTFQWIKGFNDFCPDPVNDGHTIMDTPGGHPPDDPPDPPDPDPPPDDDD

pLDDT: mean 79.39, std 14.84, range [39.66, 94.94]

Secondary structure (DSSP, 8-state):
---EE--TTEEEEEE-TTT-PBPPTT-EEEEEEEES--SS-S-SEEEEEEEEEEEEES--TT---SEEEEEEEE-TT-----SS-----TT---

Sequence (94 aa):
MAHLHALSYADTLVRNPSSLEPAPDGAEGLIQVLSVLPKSYPGHSILTEGLGTCVG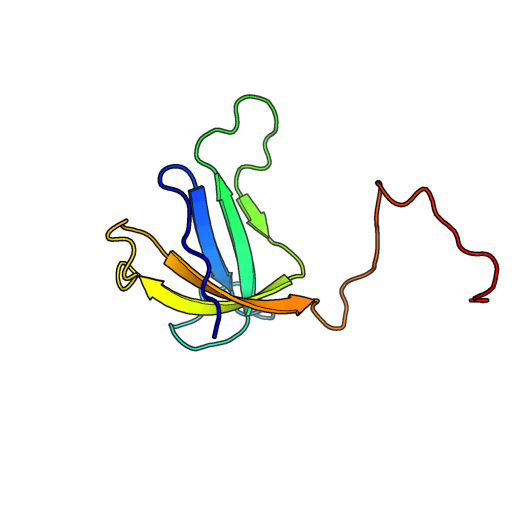CDDCACGQQGACFAVSGWAPTAVALDCSDTYVAPGVRP

Radius of gyration: 15.57 Å; chains: 1; bounding box: 48×31×30 Å